Protein AF-A0A942GMK2-F1 (afdb_monomer_lite)

Secondary structure (DSSP, 8-state):
--THHHHHTTSHHHHHHHHHHHHHHH-TTHHHHHHHHHHHHHHHHHHHHHHHHHHHHHHH--

Sequence (62 aa):
MRPTDFLAFLSGQELMIVGVLVLVLFGGAKIPQLMRGLGRGMGEFKAGLQEGKEAMDKSLEG

pLDDT: mean 86.8, std 11.19, range [59.84, 97.25]

Foldseek 3Di:
DDPVVVVVVPDCVVVVVVVVVCCVVQNPVRVVVVVVVVVVVVVVVVVVVVVVVVVVVVVVVD

Structure (mmCIF, N/CA/C/O backbone):
data_AF-A0A942GMK2-F1
#
_entry.id   AF-A0A942GMK2-F1
#
loop_
_atom_site.group_PDB
_atom_site.id
_atom_site.type_symbol
_atom_site.label_atom_id
_atom_site.label_alt_id
_atom_site.label_comp_id
_atom_site.label_asym_id
_atom_site.label_entity_id
_atom_site.label_seq_id
_atom_site.pdbx_PDB_ins_code
_atom_site.Cartn_x
_atom_site.Cartn_y
_atom_site.Cartn_z
_atom_site.occupancy
_atom_site.B_iso_or_equiv
_atom_site.auth_seq_id
_atom_site.auth_comp_id
_atom_site.auth_asym_id
_atom_site.auth_atom_id
_atom_site.pdbx_PDB_model_num
ATOM 1 N N . MET A 1 1 ? 31.245 -4.372 -14.971 1.00 63.38 1 MET A N 1
ATOM 2 C CA . MET A 1 1 ? 30.321 -3.777 -13.983 1.00 63.38 1 MET A CA 1
ATOM 3 C C . MET A 1 1 ? 31.057 -2.650 -13.299 1.00 63.38 1 MET A C 1
ATOM 5 O O . MET A 1 1 ? 32.147 -2.891 -12.785 1.00 63.38 1 MET A O 1
ATOM 9 N N . ARG A 1 2 ? 30.558 -1.420 -13.418 1.00 76.12 2 ARG A N 1
ATOM 10 C CA . ARG A 1 2 ? 31.222 -0.250 -12.837 1.00 76.12 2 ARG A CA 1
ATOM 11 C C . ARG A 1 2 ? 30.668 -0.030 -11.424 1.00 76.12 2 ARG A C 1
ATOM 13 O O . ARG A 1 2 ? 29.474 -0.218 -11.224 1.00 76.12 2 ARG A O 1
ATOM 20 N N . PRO A 1 3 ? 31.478 0.410 -10.445 1.00 68.56 3 PRO A N 1
ATOM 21 C CA . PRO A 1 3 ? 31.013 0.652 -9.071 1.00 68.56 3 PRO A CA 1
ATOM 22 C C . PRO A 1 3 ? 29.864 1.671 -8.966 1.00 68.56 3 PRO A C 1
ATOM 24 O O . PRO A 1 3 ? 29.121 1.684 -7.993 1.00 68.56 3 PRO A O 1
ATOM 27 N N . THR A 1 4 ? 29.693 2.508 -9.991 1.00 67.31 4 THR A N 1
ATOM 28 C CA . THR A 1 4 ? 28.582 3.456 -10.133 1.00 67.31 4 THR A CA 1
ATOM 29 C C . THR A 1 4 ? 27.225 2.778 -10.304 1.00 67.31 4 THR A C 1
ATOM 31 O O . THR A 1 4 ? 26.218 3.377 -9.949 1.00 67.31 4 THR A O 1
ATOM 34 N N . ASP A 1 5 ? 27.190 1.538 -10.802 1.00 66.75 5 ASP A N 1
ATOM 35 C CA . ASP A 1 5 ? 25.955 0.770 -11.006 1.00 66.75 5 ASP A CA 1
ATOM 36 C C . ASP A 1 5 ? 25.297 0.428 -9.649 1.00 66.75 5 ASP A C 1
ATOM 38 O O . ASP A 1 5 ? 24.078 0.362 -9.534 1.00 66.75 5 ASP A O 1
ATOM 42 N N . PHE A 1 6 ? 26.098 0.302 -8.585 1.00 63.81 6 PHE A N 1
ATOM 43 C CA . PHE A 1 6 ? 25.613 0.097 -7.216 1.00 63.81 6 PHE A CA 1
ATOM 44 C C . PHE A 1 6 ? 25.041 1.377 -6.584 1.00 63.81 6 PHE A C 1
ATOM 46 O O . PHE A 1 6 ? 24.097 1.316 -5.804 1.00 63.81 6 PHE A O 1
ATOM 53 N N . LEU A 1 7 ? 25.580 2.549 -6.937 1.00 62.97 7 LEU A N 1
ATOM 54 C CA . LEU A 1 7 ? 25.011 3.838 -6.520 1.00 62.97 7 LEU A CA 1
ATOM 55 C C . LEU A 1 7 ? 23.756 4.191 -7.326 1.00 62.97 7 LEU A C 1
ATOM 57 O O . LEU A 1 7 ? 22.840 4.806 -6.785 1.00 62.97 7 LEU A O 1
ATOM 61 N N . ALA A 1 8 ? 23.696 3.761 -8.590 1.00 63.75 8 ALA A N 1
ATOM 62 C CA . ALA A 1 8 ? 22.486 3.820 -9.398 1.00 63.75 8 ALA A CA 1
ATOM 63 C C . ALA A 1 8 ? 21.370 2.960 -8.786 1.00 63.75 8 ALA A C 1
ATOM 65 O O . ALA A 1 8 ? 20.271 3.469 -8.658 1.00 63.75 8 ALA A O 1
ATOM 66 N N . PHE A 1 9 ? 21.668 1.767 -8.252 1.00 61.00 9 PHE A N 1
ATOM 67 C CA . PHE A 1 9 ? 20.681 0.877 -7.612 1.00 61.00 9 PHE A CA 1
ATOM 68 C C . PHE A 1 9 ? 19.875 1.514 -6.459 1.00 61.00 9 PHE A C 1
ATOM 70 O O . PHE A 1 9 ? 18.759 1.088 -6.169 1.00 61.00 9 PHE A O 1
ATOM 77 N N . LEU A 1 10 ? 20.428 2.533 -5.792 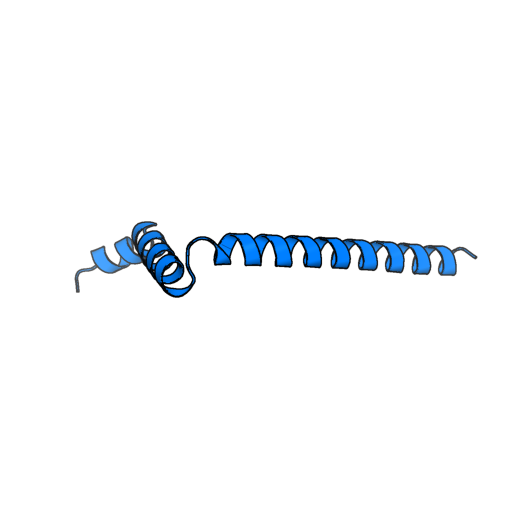1.00 64.69 10 LEU A N 1
ATOM 78 C CA . LEU A 1 10 ? 19.759 3.293 -4.724 1.00 64.69 10 LEU A CA 1
ATOM 79 C C . LEU A 1 10 ? 19.041 4.555 -5.237 1.00 64.69 10 LEU A C 1
ATOM 81 O O . LEU A 1 10 ? 18.447 5.302 -4.458 1.00 64.69 10 LEU A O 1
ATOM 85 N N . SER A 1 11 ? 19.110 4.814 -6.540 1.00 76.12 11 SER A N 1
ATOM 86 C CA . SER A 1 11 ? 18.475 5.945 -7.197 1.00 76.12 11 SER A CA 1
ATOM 87 C C . SER A 1 11 ? 16.997 5.649 -7.476 1.00 76.12 11 SER A C 1
ATOM 89 O O . SER A 1 11 ? 16.587 4.518 -7.726 1.00 76.12 11 SER A O 1
ATOM 91 N N . GLY A 1 12 ? 16.150 6.681 -7.458 1.00 84.06 12 GLY A N 1
ATOM 92 C CA . GLY A 1 12 ? 14.715 6.536 -7.735 1.00 84.06 12 GLY A CA 1
ATOM 93 C C . GLY A 1 12 ? 14.381 6.086 -9.167 1.00 84.06 12 GLY A C 1
ATOM 94 O O . GLY A 1 12 ? 13.213 5.835 -9.465 1.00 84.06 12 GLY A O 1
ATOM 95 N N . GLN A 1 13 ? 15.375 5.982 -10.057 1.00 84.50 13 GLN A N 1
ATOM 96 C CA . GLN A 1 13 ? 15.170 5.620 -11.455 1.00 84.50 13 GLN A CA 1
ATOM 97 C C . GLN A 1 13 ? 14.772 4.146 -11.609 1.00 84.50 13 GLN A C 1
ATOM 99 O O . GLN A 1 13 ? 13.840 3.852 -12.360 1.00 84.50 13 GLN A O 1
ATOM 104 N N . GLU A 1 14 ? 15.382 3.226 -10.857 1.00 83.19 14 GLU A N 1
ATOM 105 C CA . GLU A 1 14 ? 14.977 1.817 -10.831 1.00 83.19 14 GLU A CA 1
ATOM 106 C C . GLU A 1 14 ? 13.554 1.648 -10.300 1.00 83.19 14 GLU A C 1
ATOM 108 O O . GLU A 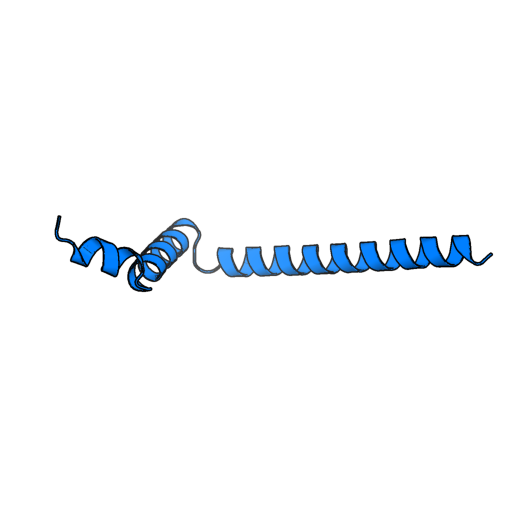1 14 ? 12.763 0.920 -10.900 1.00 83.19 14 GLU A O 1
ATOM 113 N N . LEU A 1 15 ? 13.190 2.356 -9.223 1.00 87.75 15 LEU A N 1
ATOM 114 C CA . LEU A 1 15 ? 11.821 2.328 -8.694 1.00 87.75 15 LEU A CA 1
ATOM 115 C C . LEU A 1 15 ? 10.807 2.816 -9.731 1.00 87.75 15 LEU A C 1
ATOM 117 O O . LEU A 1 15 ? 9.713 2.260 -9.826 1.00 87.75 15 LEU A O 1
ATOM 121 N N . MET A 1 16 ? 11.171 3.814 -10.539 1.00 90.19 16 MET A N 1
ATOM 122 C CA . MET A 1 16 ? 10.317 4.303 -11.617 1.00 90.19 16 MET A CA 1
ATOM 123 C C . MET A 1 16 ? 10.165 3.257 -12.732 1.00 90.19 16 MET A C 1
ATOM 125 O O . MET A 1 16 ? 9.045 2.993 -13.162 1.00 90.19 16 MET A O 1
ATOM 129 N N . ILE A 1 17 ? 11.250 2.584 -13.131 1.00 91.25 17 ILE A N 1
ATOM 130 C CA . ILE A 1 17 ? 11.216 1.498 -14.128 1.00 91.25 17 ILE A CA 1
ATOM 131 C C . ILE A 1 17 ? 10.375 0.313 -13.630 1.00 91.25 17 ILE A C 1
ATOM 133 O O . ILE A 1 17 ? 9.523 -0.188 -14.365 1.00 91.25 17 ILE A O 1
ATOM 137 N N . VAL A 1 18 ? 10.562 -0.112 -12.377 1.00 91.31 18 VAL A N 1
ATOM 138 C CA . VAL A 1 18 ? 9.757 -1.177 -11.755 1.00 91.31 18 VAL A CA 1
ATOM 139 C C . VAL A 1 18 ? 8.293 -0.751 -11.660 1.00 91.31 18 VAL A C 1
ATOM 141 O O . VAL A 1 18 ? 7.407 -1.532 -11.998 1.00 91.31 18 VAL A O 1
ATOM 144 N N . GLY A 1 19 ? 8.027 0.498 -11.272 1.00 91.50 19 GLY A N 1
ATOM 145 C CA . GLY A 1 19 ? 6.683 1.065 -11.234 1.00 91.50 19 GLY A CA 1
ATOM 146 C C . GLY A 1 19 ? 6.000 1.035 -12.600 1.00 91.50 19 GLY A C 1
ATOM 147 O O . GLY A 1 19 ? 4.848 0.618 -12.691 1.00 91.50 19 GLY A O 1
ATOM 148 N N . VAL A 1 20 ? 6.714 1.393 -13.671 1.00 93.31 20 VAL A N 1
ATOM 149 C CA . VAL A 1 20 ? 6.212 1.313 -15.052 1.00 93.31 20 VAL A CA 1
ATOM 150 C C . VAL A 1 20 ? 5.972 -0.136 -15.473 1.00 93.31 20 VAL A C 1
ATOM 152 O O . VAL A 1 20 ? 4.930 -0.427 -16.056 1.00 93.31 20 VAL A O 1
ATOM 155 N N . LEU A 1 21 ? 6.872 -1.066 -15.146 1.00 94.12 21 LEU A N 1
ATOM 156 C CA . LEU A 1 21 ? 6.684 -2.486 -15.457 1.00 94.12 21 LEU A CA 1
ATOM 157 C C . LEU A 1 21 ? 5.431 -3.046 -14.767 1.00 94.12 21 LEU A C 1
ATOM 159 O O . LEU A 1 21 ? 4.596 -3.683 -15.408 1.00 94.12 21 LEU A O 1
ATOM 163 N N . VAL A 1 22 ? 5.257 -2.749 -13.479 1.00 92.94 22 VAL A N 1
ATOM 164 C CA . VAL A 1 22 ? 4.052 -3.103 -12.718 1.00 92.94 22 VAL A CA 1
ATOM 165 C C . VAL A 1 22 ? 2.815 -2.442 -13.333 1.00 92.94 22 VAL A C 1
ATOM 167 O O . VAL A 1 22 ? 1.785 -3.094 -13.487 1.00 92.94 22 VAL A O 1
ATOM 170 N N . LEU A 1 23 ? 2.908 -1.178 -13.750 1.00 93.06 23 LEU A N 1
ATOM 171 C CA . LEU A 1 23 ? 1.813 -0.457 -14.398 1.00 93.06 23 LEU A CA 1
ATOM 172 C C . LEU A 1 23 ? 1.394 -1.094 -15.728 1.00 93.06 23 LEU A C 1
ATOM 174 O O . LEU A 1 23 ? 0.204 -1.129 -16.024 1.00 93.06 23 LEU A O 1
ATOM 178 N N . VAL A 1 24 ? 2.340 -1.608 -16.515 1.00 94.12 24 VAL A N 1
ATOM 179 C CA . VAL A 1 24 ? 2.058 -2.303 -17.780 1.00 94.12 24 VAL A CA 1
ATOM 180 C C . VAL A 1 24 ? 1.422 -3.670 -17.525 1.00 94.12 24 VAL A C 1
ATOM 182 O O . VAL A 1 24 ? 0.445 -4.016 -18.185 1.00 94.12 24 VAL A O 1
ATOM 185 N N . LEU A 1 25 ? 1.927 -4.431 -16.549 1.00 93.69 25 LEU A N 1
ATOM 186 C CA . LEU A 1 25 ? 1.410 -5.767 -16.231 1.00 93.69 25 LEU A CA 1
ATOM 187 C C . LEU A 1 25 ? 0.018 -5.731 -15.584 1.00 93.69 25 LEU A C 1
ATOM 189 O O . LEU A 1 25 ? -0.840 -6.552 -15.902 1.00 93.69 25 LEU A O 1
ATOM 193 N N . PHE A 1 26 ? -0.212 -4.790 -14.668 1.00 91.31 26 PHE A N 1
ATOM 194 C CA . PHE A 1 26 ? -1.461 -4.696 -13.908 1.00 91.31 26 PHE A CA 1
ATOM 195 C C . PHE A 1 26 ? -2.445 -3.669 -14.483 1.00 91.31 2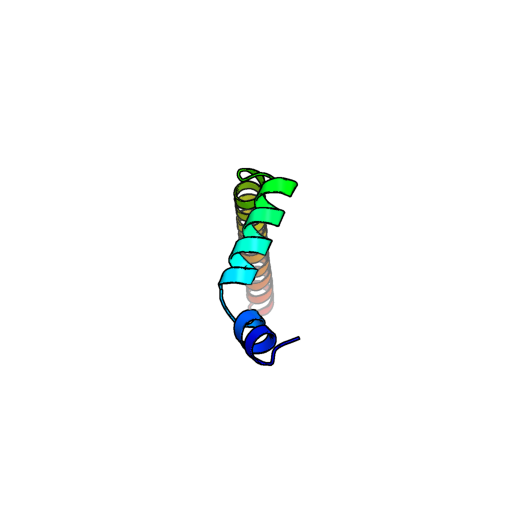6 PHE A C 1
ATOM 197 O O . PHE A 1 26 ? -3.645 -3.763 -14.222 1.00 91.31 26 PHE A O 1
ATOM 204 N N . GLY A 1 27 ? -1.971 -2.706 -15.273 1.00 87.12 27 GLY A N 1
ATOM 205 C CA . GLY A 1 27 ? -2.748 -1.573 -15.768 1.00 87.12 27 GLY A CA 1
ATOM 206 C C . GLY A 1 27 ? -2.888 -0.447 -14.736 1.00 87.12 27 GLY A C 1
ATOM 207 O O . GLY A 1 27 ? -3.037 -0.678 -13.533 1.00 87.12 27 GLY A O 1
ATOM 208 N N . GLY A 1 28 ? -2.935 0.804 -15.209 1.00 85.69 28 GLY A N 1
ATOM 209 C CA . GLY A 1 28 ? -3.058 1.988 -14.344 1.00 85.69 28 GLY A CA 1
ATOM 210 C C . GLY A 1 28 ? -4.338 2.085 -13.523 1.00 85.69 28 GLY A C 1
ATOM 211 O O . GLY A 1 28 ? -4.362 2.781 -12.513 1.00 85.69 28 GLY A O 1
ATOM 212 N N . ALA A 1 29 ? -5.382 1.345 -13.893 1.00 88.12 29 ALA A N 1
ATOM 213 C CA . ALA A 1 29 ? -6.633 1.307 -13.146 1.00 88.12 29 ALA A CA 1
ATOM 214 C C . ALA A 1 29 ? -6.615 0.321 -11.962 1.00 88.12 29 ALA A C 1
ATOM 216 O O . ALA A 1 29 ? -7.339 0.543 -10.988 1.00 88.12 29 ALA A O 1
ATOM 217 N N . LYS A 1 30 ? -5.795 -0.744 -11.996 1.00 88.75 30 LYS A N 1
ATOM 218 C CA . LYS A 1 30 ? -5.828 -1.779 -10.948 1.00 88.75 30 LYS A CA 1
ATOM 219 C C . LYS A 1 30 ? -5.153 -1.352 -9.654 1.00 88.75 30 LYS A C 1
ATOM 221 O O . LYS A 1 30 ? -5.681 -1.661 -8.592 1.00 88.75 30 LYS A O 1
ATOM 226 N N . ILE A 1 31 ? -4.059 -0.595 -9.719 1.00 90.19 31 ILE A N 1
ATOM 227 C CA . ILE A 1 31 ? -3.376 -0.082 -8.519 1.00 90.19 31 ILE A CA 1
ATOM 228 C C . ILE A 1 31 ? -4.339 0.793 -7.675 1.00 90.19 31 ILE A C 1
ATOM 230 O O . ILE A 1 31 ? -4.550 0.474 -6.504 1.00 90.19 31 ILE A O 1
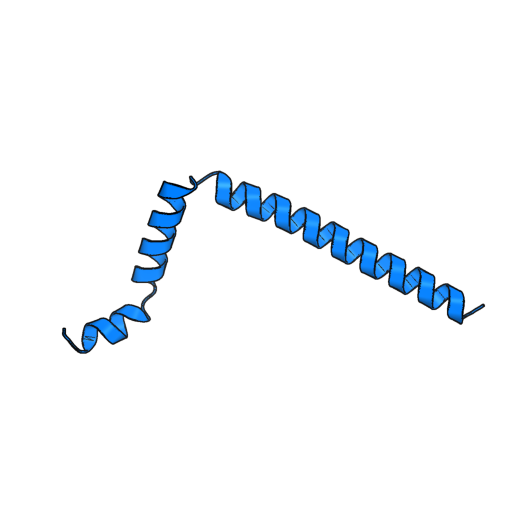ATOM 234 N N . PRO A 1 32 ? -5.047 1.800 -8.238 1.00 88.25 32 PRO A N 1
ATOM 235 C CA . PRO A 1 32 ? -6.040 2.578 -7.492 1.00 88.25 32 PRO A CA 1
ATOM 236 C C . PRO A 1 32 ? -7.254 1.773 -7.015 1.00 88.25 32 PRO A C 1
ATOM 238 O O . PRO A 1 32 ? -7.832 2.102 -5.981 1.00 88.25 32 PRO A O 1
ATOM 241 N N . GLN A 1 33 ? -7.693 0.756 -7.764 1.00 93.12 33 GLN A N 1
ATOM 242 C CA . GLN A 1 33 ? -8.800 -0.113 -7.341 1.00 93.12 33 GLN A CA 1
ATOM 243 C C . GLN A 1 33 ? -8.404 -0.968 -6.131 1.00 93.12 33 GLN A C 1
ATOM 245 O O . GLN A 1 33 ? -9.158 -1.024 -5.161 1.00 93.12 33 GLN A O 1
ATOM 250 N N . LEU A 1 34 ? -7.202 -1.555 -6.152 1.00 92.12 34 LEU A N 1
ATOM 251 C CA . LEU A 1 34 ? -6.642 -2.314 -5.033 1.00 92.12 34 LEU A CA 1
ATOM 252 C C . LEU A 1 34 ? -6.440 -1.424 -3.802 1.00 92.12 34 LEU A C 1
ATOM 254 O O . LEU A 1 34 ? -6.864 -1.801 -2.715 1.00 92.12 34 LEU A O 1
ATOM 258 N N . MET A 1 35 ? -5.886 -0.217 -3.967 1.00 93.56 35 MET A N 1
ATOM 259 C CA . MET A 1 35 ? -5.729 0.741 -2.863 1.00 93.56 35 MET A CA 1
ATOM 260 C C . MET A 1 35 ? -7.070 1.144 -2.244 1.00 93.56 35 MET A C 1
ATOM 262 O O . MET A 1 35 ? -7.183 1.219 -1.023 1.00 93.56 35 MET A O 1
ATOM 266 N N . ARG A 1 36 ? -8.105 1.381 -3.061 1.00 94.94 36 ARG A N 1
ATOM 267 C CA . ARG A 1 36 ? -9.452 1.697 -2.556 1.00 94.94 36 ARG A CA 1
ATOM 268 C C . ARG A 1 36 ? -10.070 0.519 -1.804 1.00 94.94 36 ARG A C 1
ATOM 270 O O . ARG A 1 36 ? -10.666 0.737 -0.754 1.00 94.94 36 ARG A O 1
ATOM 277 N N . GLY A 1 37 ? -9.929 -0.702 -2.322 1.00 95.62 37 GLY A N 1
ATOM 278 C CA . GLY A 1 37 ? -10.409 -1.915 -1.656 1.00 95.62 37 GLY A CA 1
ATOM 279 C C . GLY A 1 37 ? -9.698 -2.161 -0.325 1.00 95.62 37 GLY A C 1
ATOM 280 O O . GLY A 1 37 ? -10.354 -2.327 0.700 1.00 95.62 37 GLY A O 1
ATOM 281 N N . LEU A 1 38 ? -8.366 -2.083 -0.323 1.00 96.25 38 LEU A N 1
ATOM 282 C CA . LEU A 1 38 ? -7.546 -2.222 0.879 1.00 96.25 38 LEU A CA 1
ATOM 283 C C . LEU A 1 38 ? -7.862 -1.131 1.909 1.00 96.25 38 LEU A C 1
ATOM 285 O O . LEU A 1 38 ? -8.023 -1.436 3.085 1.00 96.25 38 LEU A O 1
ATOM 289 N N . GLY A 1 39 ? -8.009 0.124 1.476 1.00 95.69 39 GLY A N 1
ATOM 290 C CA . GLY A 1 39 ? -8.333 1.242 2.361 1.00 95.69 39 GLY A CA 1
ATOM 291 C C . GLY A 1 39 ? -9.688 1.086 3.052 1.00 95.69 39 GLY A C 1
ATOM 292 O O . GLY A 1 39 ? -9.796 1.349 4.248 1.00 95.69 39 GLY A O 1
ATOM 293 N N . ARG A 1 40 ? -10.708 0.599 2.332 1.00 96.69 40 ARG A N 1
ATOM 294 C CA . ARG A 1 40 ? -12.016 0.275 2.926 1.00 96.69 40 ARG A CA 1
ATOM 295 C C . ARG A 1 40 ? -11.908 -0.873 3.929 1.00 96.69 40 ARG A C 1
ATOM 297 O O . ARG A 1 40 ? -12.352 -0.714 5.059 1.00 96.69 40 ARG A O 1
ATOM 304 N N . GLY A 1 41 ? -11.244 -1.968 3.550 1.00 96.88 41 GLY A N 1
ATOM 305 C CA . GLY A 1 41 ? -11.051 -3.123 4.433 1.00 96.88 41 GLY A CA 1
ATOM 306 C C . GLY A 1 41 ? -10.266 -2.784 5.704 1.00 96.88 41 GLY A C 1
ATOM 307 O O . GLY A 1 41 ? -10.647 -3.200 6.792 1.00 96.88 41 GLY A O 1
ATOM 308 N N . MET A 1 42 ? -9.214 -1.964 5.600 1.00 97.06 42 MET A N 1
ATOM 309 C CA . MET A 1 42 ? -8.482 -1.460 6.770 1.00 97.06 42 MET A CA 1
ATOM 310 C C . MET A 1 42 ? -9.351 -0.564 7.663 1.00 97.06 42 MET A C 1
ATOM 312 O O . MET A 1 42 ? -9.197 -0.593 8.883 1.00 97.06 42 MET A O 1
ATOM 316 N N . GLY A 1 43 ? -10.251 0.230 7.073 1.00 96.81 43 GLY A N 1
ATOM 317 C CA . GLY A 1 43 ? -11.199 1.068 7.807 1.00 96.81 43 GLY A CA 1
ATOM 318 C C . GLY A 1 43 ? -12.193 0.244 8.624 1.00 96.81 43 GLY A C 1
ATOM 319 O O . GLY A 1 43 ? -12.303 0.450 9.831 1.00 96.81 43 GLY A O 1
ATOM 320 N N . GLU A 1 44 ? -12.851 -0.726 7.987 1.00 97.25 44 GLU A N 1
ATOM 321 C CA . GLU A 1 44 ? -13.792 -1.642 8.649 1.00 97.25 44 GLU A CA 1
ATOM 322 C C . GLU A 1 44 ? -13.099 -2.487 9.725 1.00 97.25 44 GLU A C 1
ATOM 324 O O . GLU A 1 44 ? -13.614 -2.628 10.832 1.00 97.25 44 GLU A O 1
ATOM 329 N N . PHE A 1 45 ? -11.882 -2.970 9.450 1.00 96.75 45 PHE A N 1
ATOM 330 C CA . PHE A 1 45 ? -11.088 -3.710 10.430 1.00 96.75 45 PHE A CA 1
ATOM 331 C C . PHE A 1 45 ? -10.786 -2.869 11.677 1.00 96.75 45 PHE A C 1
ATOM 333 O O . PHE A 1 45 ? -10.947 -3.337 12.803 1.00 96.75 45 PHE A O 1
ATOM 340 N N . LYS A 1 46 ? -10.383 -1.606 11.496 1.00 96.50 46 LYS A N 1
ATOM 341 C CA . LYS A 1 46 ? -10.093 -0.706 12.618 1.00 96.50 46 LYS A CA 1
ATOM 342 C C . LYS A 1 46 ? -11.349 -0.358 13.422 1.00 96.50 46 LYS A C 1
ATOM 344 O O . LYS A 1 46 ? -11.257 -0.282 14.645 1.00 96.50 46 LYS A O 1
ATOM 349 N N . ALA A 1 47 ? -12.487 -0.163 12.755 1.00 96.94 47 ALA A N 1
ATOM 350 C CA . ALA A 1 47 ? -13.769 0.081 13.415 1.00 96.94 47 ALA A CA 1
ATOM 351 C C . ALA A 1 47 ? -14.188 -1.121 14.275 1.00 96.94 47 ALA A C 1
ATOM 353 O O . ALA A 1 47 ? -14.418 -0.959 15.471 1.00 96.94 47 ALA A O 1
ATOM 354 N N . GLY A 1 48 ? -14.146 -2.337 13.719 1.00 96.69 48 GLY A N 1
ATOM 355 C CA . GLY A 1 48 ? -14.482 -3.555 14.463 1.00 96.69 48 GLY A CA 1
ATOM 356 C C . GLY A 1 48 ? -13.564 -3.813 15.666 1.00 96.69 48 GLY A C 1
ATOM 357 O O . GLY A 1 48 ? -14.028 -4.245 16.719 1.00 96.69 48 GLY A O 1
ATOM 358 N N . LEU A 1 49 ? -12.267 -3.494 15.560 1.00 96.69 49 LEU A N 1
ATOM 359 C CA . LEU A 1 49 ? -11.349 -3.565 16.706 1.00 96.69 49 LEU A CA 1
ATOM 360 C C . LEU A 1 49 ? -11.708 -2.567 17.819 1.00 96.69 49 LEU A C 1
ATOM 362 O O . LEU A 1 49 ? -11.523 -2.877 18.996 1.00 96.69 49 LEU A O 1
ATOM 366 N N . GLN A 1 50 ? -12.182 -1.372 17.463 1.00 96.06 50 GLN A N 1
ATOM 367 C CA . GLN A 1 50 ? -12.564 -0.340 18.427 1.00 96.06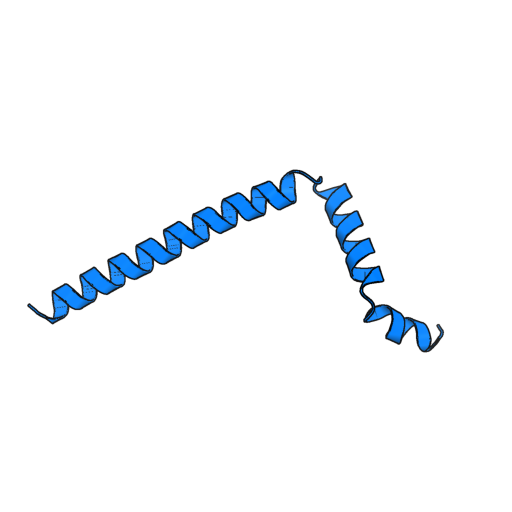 50 GLN A CA 1
ATOM 368 C C . GLN A 1 50 ? -13.873 -0.702 19.134 1.00 96.06 50 GLN A C 1
ATOM 370 O O . GLN A 1 50 ? -13.906 -0.697 2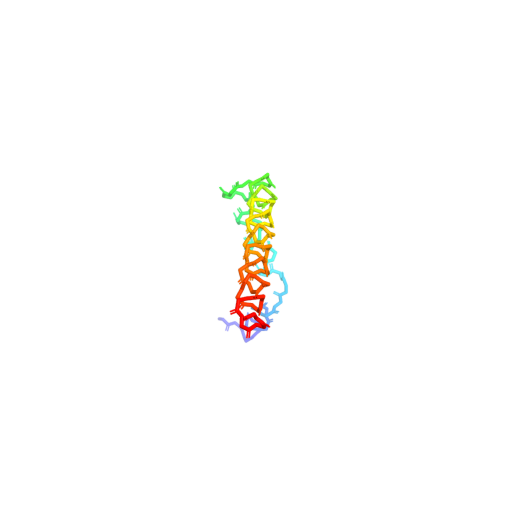0.362 1.00 96.06 50 GLN A O 1
ATOM 375 N N . GLU A 1 51 ? -14.886 -1.136 18.383 1.00 95.75 51 GLU A N 1
ATOM 376 C CA . GLU A 1 51 ? -16.153 -1.639 18.931 1.00 95.75 51 GLU A CA 1
ATOM 377 C C . GLU A 1 51 ? -15.931 -2.833 19.869 1.00 95.75 51 GLU A C 1
ATOM 379 O O . GLU A 1 51 ? -16.475 -2.877 20.972 1.00 95.75 51 GLU A O 1
ATOM 384 N N . GLY A 1 52 ? -15.076 -3.784 19.474 1.00 94.44 52 GLY A N 1
ATOM 385 C CA . GLY A 1 52 ? -14.722 -4.924 20.320 1.00 94.44 52 GLY A CA 1
ATOM 386 C C . GLY A 1 52 ? -14.022 -4.506 21.616 1.00 94.44 52 GLY A C 1
ATOM 387 O O . GLY A 1 52 ? -14.283 -5.078 22.674 1.00 94.44 52 GLY A O 1
ATOM 388 N N . LYS A 1 53 ? -13.166 -3.479 21.557 1.00 93.75 53 LYS A N 1
ATOM 389 C CA . LYS A 1 53 ? -12.495 -2.932 22.740 1.00 93.75 53 LYS A CA 1
ATOM 390 C C . LYS A 1 53 ? -13.485 -2.246 23.685 1.00 93.75 53 LYS A C 1
ATOM 392 O O . LYS A 1 53 ? -13.423 -2.492 24.884 1.00 93.75 53 LYS A O 1
ATOM 397 N N . GLU A 1 54 ? -14.397 -1.434 23.158 1.00 93.69 54 GLU A N 1
ATOM 398 C CA . GLU A 1 54 ? -15.438 -0.749 23.939 1.00 93.69 54 GLU A CA 1
ATOM 399 C C . GLU A 1 54 ? -16.418 -1.740 24.585 1.00 93.69 54 GLU A C 1
ATOM 401 O O . GLU A 1 54 ? -16.788 -1.582 25.748 1.00 93.69 54 GLU A O 1
ATOM 406 N N . ALA A 1 55 ? -16.793 -2.804 23.869 1.00 90.25 55 ALA A N 1
ATOM 407 C CA . ALA A 1 55 ? -17.629 -3.874 24.412 1.00 90.25 55 ALA A CA 1
ATOM 408 C C . ALA A 1 55 ? -16.942 -4.624 25.565 1.00 90.25 55 ALA A C 1
ATOM 410 O O . ALA A 1 55 ? -17.597 -4.997 26.542 1.00 90.25 55 ALA A O 1
ATOM 411 N N . MET A 1 56 ? -15.626 -4.832 25.464 1.00 89.94 56 MET A N 1
ATOM 412 C CA . MET A 1 56 ? -14.839 -5.475 26.514 1.00 89.94 56 MET A CA 1
ATOM 413 C C . MET A 1 56 ? -14.708 -4.575 27.747 1.00 89.94 56 MET A C 1
ATOM 415 O O . MET A 1 56 ? -14.933 -5.050 28.852 1.00 89.94 56 MET A O 1
ATOM 419 N N . ASP A 1 57 ? -14.421 -3.284 27.563 1.00 90.06 57 ASP A N 1
ATOM 420 C CA . ASP A 1 57 ? -14.291 -2.293 28.644 1.00 90.06 57 ASP A CA 1
ATOM 421 C C . ASP A 1 57 ? -15.595 -2.163 29.448 1.00 90.06 57 ASP A C 1
ATOM 423 O O . ASP A 1 57 ? -15.620 -2.340 30.664 1.00 90.06 57 ASP A O 1
ATOM 427 N N . LYS A 1 58 ? -16.725 -2.040 28.744 1.00 87.38 58 LYS A N 1
ATOM 428 C CA . LYS A 1 58 ? -18.057 -1.952 29.358 1.00 87.38 58 LYS A CA 1
ATOM 429 C C . LYS A 1 58 ? -18.474 -3.220 30.117 1.00 87.38 58 LYS A C 1
ATOM 431 O O . LYS A 1 58 ? -19.334 -3.154 30.989 1.00 87.38 58 LYS A O 1
ATOM 436 N N . SER A 1 59 ? -17.890 -4.369 29.771 1.00 85.06 59 SER A N 1
ATOM 437 C CA . SER A 1 59 ? -18.121 -5.649 30.458 1.00 85.06 59 SER A CA 1
ATOM 438 C C . SER A 1 59 ? -17.226 -5.840 31.687 1.00 85.06 59 SER A C 1
ATOM 440 O O . SER A 1 59 ? -17.457 -6.767 32.455 1.00 85.06 59 SER A O 1
ATOM 442 N N . LEU A 1 60 ? -16.192 -5.010 31.855 1.00 81.50 60 LEU A N 1
ATOM 443 C CA . LEU A 1 60 ? -15.288 -5.028 33.009 1.00 81.50 60 LEU A CA 1
ATOM 444 C C . LEU A 1 60 ? -15.686 -3.996 34.076 1.00 81.50 60 LEU A C 1
ATOM 446 O O . LEU A 1 60 ? -15.287 -4.136 35.230 1.00 81.50 60 LEU A O 1
ATOM 450 N N . GLU A 1 61 ? -16.456 -2.972 33.699 1.00 75.44 61 GLU A N 1
ATOM 451 C CA . GLU A 1 61 ? -16.941 -1.916 34.598 1.00 75.44 61 GLU A CA 1
ATOM 452 C C . GLU A 1 61 ? -18.304 -2.213 35.262 1.00 75.44 61 GLU A C 1
ATOM 454 O O . GLU A 1 61 ? -18.724 -1.455 36.139 1.00 75.44 61 GLU A O 1
ATOM 459 N N . GLY A 1 62 ? -19.001 -3.285 34.860 1.00 59.84 62 GLY A N 1
ATOM 460 C CA . GLY A 1 62 ? -20.289 -3.724 35.427 1.00 59.84 62 GLY A CA 1
ATOM 461 C C . GLY A 1 62 ? -20.174 -5.009 36.233 1.00 59.84 62 GLY A C 1
ATOM 462 O O . GLY A 1 62 ? -20.860 -5.095 37.276 1.00 59.84 62 GLY A O 1
#

Radius of gyration: 21.91 Å; chains: 1; bounding box: 52×12×53 Å